Protein AF-A0AAW8FGF4-F1 (afdb_monomer_lite)

Sequence (87 aa):
MSEKQLDLLAAREEAEGVYDERERAAFALTEAVTVLTDQFVPDDVYATAAKQFNEGQLAHLIGLIVAINDWNRVMVSRRIPPGGHRQ

pLDDT: mean 91.02, std 10.56, range [50.28, 98.44]

Foldseek 3Di:
DDPVCVVCVVVVVVPPPSDDQQRVLLVLQLVQLLVVDPDHRDPVSLVSNCVNAPPVRSVVSSVVSVVVSVVVVVCVVVVQDPPRDDD

InterPro domains:
  IPR029032 AhpD-like [G3DSA:1.20.1290.10] (1-81)
  IPR029032 AhpD-like [SSF69118] (1-83)

Structure (mmCIF, N/CA/C/O backbone):
data_AF-A0AAW8FGF4-F1
#
_entry.id   AF-A0AAW8FGF4-F1
#
loop_
_atom_site.group_PDB
_atom_site.id
_atom_site.type_symbol
_atom_site.label_atom_id
_atom_site.label_alt_id
_atom_site.label_comp_id
_atom_site.label_asym_id
_atom_site.label_entity_id
_atom_site.label_seq_id
_atom_site.pdbx_PDB_ins_code
_atom_site.Cartn_x
_atom_site.Cartn_y
_atom_site.Cartn_z
_atom_site.occupancy
_atom_site.B_iso_or_equiv
_atom_site.auth_seq_id
_atom_site.auth_comp_id
_atom_site.auth_asym_id
_atom_site.auth_atom_id
_atom_site.pdbx_PDB_model_num
ATOM 1 N N . MET A 1 1 ? 6.052 12.108 6.327 1.00 76.31 1 MET A N 1
ATOM 2 C CA . MET A 1 1 ? 6.686 10.879 6.830 1.00 76.31 1 MET A CA 1
ATOM 3 C C . MET A 1 1 ? 7.908 11.269 7.642 1.00 76.31 1 MET A C 1
ATOM 5 O O . MET A 1 1 ? 8.750 11.992 7.121 1.00 76.31 1 MET A O 1
ATOM 9 N N . SER A 1 2 ? 7.963 10.875 8.911 1.00 91.75 2 SER A N 1
ATOM 10 C CA . SER A 1 2 ? 9.140 11.066 9.768 1.00 91.75 2 SER A CA 1
ATOM 11 C C . SER A 1 2 ? 10.185 9.966 9.542 1.00 91.75 2 SER A C 1
ATOM 13 O O . SER A 1 2 ? 9.874 8.928 8.961 1.00 91.75 2 SER A O 1
ATOM 15 N N . GLU A 1 3 ? 11.410 10.172 10.029 1.00 91.06 3 GLU A N 1
ATOM 16 C CA . GLU A 1 3 ? 12.476 9.155 10.014 1.00 91.06 3 GLU A CA 1
ATOM 17 C C . GLU A 1 3 ? 12.033 7.876 10.742 1.00 91.06 3 GLU A C 1
ATOM 19 O O . GLU A 1 3 ? 12.068 6.793 10.171 1.00 91.06 3 GLU A O 1
ATOM 24 N N . LYS A 1 4 ? 11.424 8.027 11.927 1.00 90.50 4 LYS A N 1
ATOM 25 C CA . LYS A 1 4 ? 10.819 6.918 12.679 1.00 90.50 4 LYS A CA 1
ATOM 26 C C . LYS A 1 4 ? 9.769 6.145 11.871 1.00 90.50 4 LYS A C 1
ATOM 28 O O . LYS A 1 4 ? 9.701 4.926 11.980 1.00 90.50 4 LYS A O 1
ATOM 33 N N . GLN A 1 5 ? 8.915 6.838 11.112 1.00 91.94 5 GLN A N 1
ATOM 34 C CA . GLN A 1 5 ? 7.946 6.162 10.246 1.00 91.94 5 GLN A CA 1
ATOM 35 C C . GLN A 1 5 ? 8.679 5.372 9.157 1.00 91.94 5 GLN A C 1
ATOM 37 O O . GLN A 1 5 ? 8.404 4.195 8.977 1.00 91.94 5 GLN A O 1
ATOM 42 N N . LEU A 1 6 ? 9.660 5.974 8.482 1.00 92.38 6 LEU A N 1
ATOM 43 C CA . LEU A 1 6 ? 10.415 5.283 7.436 1.00 92.38 6 LEU A CA 1
ATOM 44 C C . LEU A 1 6 ? 11.107 4.013 7.950 1.00 92.38 6 LEU A C 1
ATOM 46 O O . LEU A 1 6 ? 10.975 2.960 7.327 1.00 92.38 6 LEU A O 1
ATOM 50 N N . ASP A 1 7 ? 11.773 4.096 9.100 1.00 93.50 7 ASP A N 1
ATOM 51 C CA . ASP A 1 7 ? 12.494 2.969 9.702 1.00 93.50 7 ASP A CA 1
ATOM 52 C C . ASP A 1 7 ? 11.566 1.798 10.053 1.00 93.50 7 ASP A C 1
ATOM 54 O O . ASP A 1 7 ? 11.953 0.632 9.965 1.00 93.50 7 ASP A O 1
ATOM 58 N N . LEU A 1 8 ? 10.317 2.097 10.419 1.00 94.25 8 LEU A N 1
ATOM 59 C CA . LEU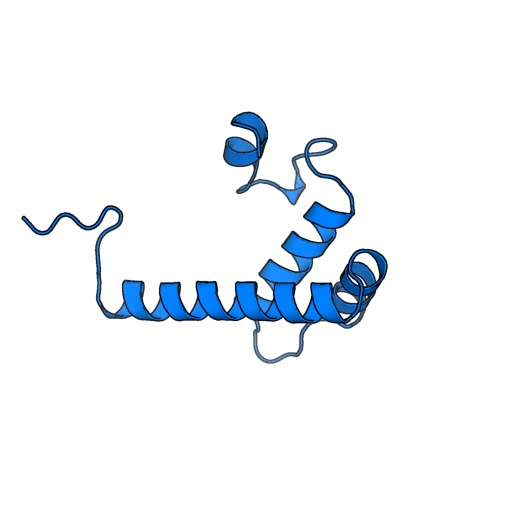 A 1 8 ? 9.323 1.105 10.829 1.00 94.25 8 LEU A CA 1
ATOM 60 C C . LEU A 1 8 ? 8.413 0.639 9.686 1.00 94.25 8 LEU A C 1
ATOM 62 O O . LEU A 1 8 ? 7.540 -0.196 9.905 1.00 94.25 8 LEU A O 1
ATOM 66 N N . LEU A 1 9 ? 8.588 1.141 8.461 1.00 92.88 9 LEU A N 1
ATOM 67 C CA . LEU A 1 9 ? 7.720 0.805 7.327 1.00 92.88 9 LEU A CA 1
ATOM 68 C C . LEU A 1 9 ? 7.754 -0.685 6.961 1.00 92.88 9 LEU A C 1
ATOM 70 O O . LEU A 1 9 ? 6.724 -1.261 6.606 1.00 92.88 9 LEU A O 1
ATOM 74 N N . ALA A 1 10 ? 8.924 -1.319 7.066 1.00 91.62 10 ALA A N 1
ATOM 75 C CA . ALA A 1 10 ? 9.077 -2.747 6.791 1.00 91.62 10 ALA A CA 1
ATOM 76 C C . ALA A 1 10 ? 8.349 -3.630 7.822 1.00 91.62 10 ALA A C 1
ATOM 78 O O . ALA A 1 10 ? 7.879 -4.706 7.469 1.00 91.62 10 ALA A O 1
ATOM 79 N N . ALA A 1 11 ? 8.207 -3.151 9.062 1.00 91.88 11 ALA A N 1
ATOM 80 C CA . ALA A 1 11 ? 7.520 -3.821 10.168 1.00 91.88 11 ALA A CA 1
ATOM 81 C C . ALA A 1 11 ? 6.196 -3.117 10.529 1.00 91.88 11 ALA A C 1
ATOM 83 O O . ALA A 1 11 ? 5.785 -3.075 11.686 1.00 91.88 11 ALA A O 1
ATOM 84 N N . ARG A 1 12 ? 5.525 -2.523 9.533 1.00 89.94 12 ARG A N 1
ATOM 85 C CA . ARG A 1 12 ? 4.336 -1.671 9.724 1.00 89.94 12 ARG A CA 1
ATOM 86 C C . ARG A 1 12 ? 3.178 -2.330 10.483 1.00 89.94 12 ARG A C 1
ATOM 88 O O . ARG A 1 12 ? 2.389 -1.611 11.087 1.00 89.94 12 ARG A O 1
ATOM 95 N N . GLU A 1 13 ? 3.058 -3.657 10.444 1.00 86.62 13 GLU A N 1
ATOM 96 C CA . GLU A 1 13 ? 2.015 -4.395 11.172 1.00 86.62 13 GLU A CA 1
ATOM 97 C C . GLU A 1 13 ? 2.251 -4.392 12.688 1.00 86.62 13 GLU A C 1
ATOM 99 O O . GLU A 1 13 ? 1.294 -4.364 13.454 1.00 86.62 13 GLU A O 1
ATOM 104 N N . GLU A 1 14 ? 3.517 -4.342 13.109 1.00 88.06 14 GLU A N 1
ATOM 105 C CA . GLU A 1 14 ? 3.953 -4.333 14.512 1.00 88.06 14 GLU A CA 1
ATOM 106 C C . GLU A 1 14 ? 4.180 -2.903 15.044 1.00 88.06 14 GLU A C 1
ATOM 108 O O . GLU A 1 14 ? 4.364 -2.685 16.242 1.00 88.06 14 GLU A O 1
ATOM 113 N N . ALA A 1 15 ? 4.155 -1.897 14.163 1.00 89.12 15 ALA A N 1
ATOM 114 C CA . ALA A 1 15 ? 4.390 -0.490 14.479 1.00 89.12 15 ALA A CA 1
ATOM 115 C C . ALA A 1 15 ? 3.133 0.206 15.048 1.00 89.12 15 ALA A C 1
ATOM 117 O O . ALA A 1 15 ? 2.649 1.208 14.508 1.00 89.12 15 ALA A O 1
ATOM 118 N N . GLU A 1 16 ? 2.587 -0.325 16.144 1.00 83.00 16 GLU A N 1
ATOM 119 C CA . GLU A 1 16 ? 1.388 0.216 16.795 1.00 83.00 16 GLU A CA 1
ATOM 120 C C . GLU A 1 16 ? 1.545 1.704 17.162 1.00 83.00 16 GLU A C 1
ATOM 122 O O . GLU A 1 16 ? 2.563 2.147 17.698 1.00 83.00 16 GLU A O 1
ATOM 127 N N . GLY A 1 17 ? 0.521 2.507 16.849 1.00 88.75 17 GLY A N 1
ATOM 128 C CA . GLY A 1 17 ? 0.496 3.947 17.134 1.00 88.75 17 GLY A CA 1
ATOM 129 C C . GLY A 1 17 ? 1.438 4.809 16.279 1.00 88.75 17 GLY A C 1
ATOM 130 O O . GLY A 1 17 ? 1.503 6.018 16.496 1.00 88.75 17 GLY A O 1
ATOM 131 N N . VAL A 1 18 ? 2.166 4.224 15.319 1.00 93.75 18 VAL A N 1
ATOM 132 C CA . VAL A 1 18 ? 3.049 4.958 14.385 1.00 93.75 18 VAL A CA 1
ATOM 133 C C . VAL A 1 18 ? 2.307 5.415 13.131 1.00 93.75 18 VAL A C 1
ATOM 135 O O . VAL A 1 18 ? 2.660 6.447 12.555 1.00 93.75 18 VAL A O 1
ATOM 138 N N . TYR A 1 19 ? 1.286 4.656 12.737 1.00 94.81 19 TYR A N 1
ATOM 139 C CA . TYR A 1 19 ? 0.476 4.902 11.552 1.00 94.81 19 TYR A CA 1
ATOM 140 C C . TYR A 1 19 ? -0.995 5.046 11.910 1.00 94.81 19 TYR A C 1
ATOM 142 O O . TYR A 1 19 ? -1.512 4.293 12.742 1.00 94.81 19 TYR A O 1
ATOM 150 N N . ASP A 1 20 ? -1.668 5.990 11.263 1.00 95.31 20 ASP A N 1
ATOM 151 C CA . ASP A 1 20 ? -3.106 6.174 11.427 1.00 95.31 20 ASP A CA 1
ATOM 152 C C . ASP A 1 20 ? -3.925 5.130 10.636 1.00 95.31 20 ASP A C 1
ATOM 154 O O . ASP A 1 20 ? -3.399 4.295 9.893 1.00 95.31 20 ASP A O 1
ATOM 158 N N . GLU A 1 21 ? -5.248 5.136 10.815 1.00 95.25 21 GLU A N 1
ATOM 159 C CA . GLU A 1 21 ? -6.138 4.185 10.136 1.00 95.25 21 GLU A CA 1
ATOM 160 C C . GLU A 1 21 ? -6.101 4.312 8.608 1.00 95.25 21 GLU A C 1
ATOM 162 O O . GLU A 1 21 ? -6.248 3.313 7.898 1.00 95.25 21 GLU A O 1
ATOM 167 N N . ARG A 1 22 ? -5.888 5.527 8.096 1.00 96.50 22 ARG A N 1
ATOM 168 C CA . ARG A 1 22 ? -5.842 5.816 6.664 1.00 96.50 22 ARG A CA 1
ATOM 169 C C . ARG A 1 22 ? -4.559 5.267 6.046 1.00 96.50 22 ARG A C 1
ATOM 171 O O . ARG A 1 22 ? -4.620 4.639 4.989 1.00 96.50 22 ARG A O 1
ATOM 178 N N . GLU A 1 23 ? -3.420 5.459 6.703 1.00 96.56 23 GLU A N 1
ATOM 179 C CA . GLU A 1 23 ? -2.122 4.902 6.319 1.00 96.56 23 GLU A CA 1
ATOM 180 C C . GLU A 1 23 ? -2.161 3.370 6.350 1.00 96.56 23 GLU A C 1
ATOM 182 O O . GLU A 1 23 ? -1.806 2.719 5.367 1.00 96.56 23 GLU A O 1
ATOM 187 N N . ARG A 1 24 ? -2.691 2.780 7.429 1.00 96.12 24 ARG A N 1
ATOM 188 C CA . ARG A 1 24 ? -2.829 1.320 7.556 1.00 96.12 24 ARG A CA 1
ATOM 189 C C . ARG A 1 24 ? -3.714 0.719 6.463 1.00 96.12 24 ARG A C 1
ATOM 191 O O . ARG A 1 24 ? -3.343 -0.298 5.877 1.00 96.12 24 ARG A O 1
ATOM 198 N N . ALA A 1 25 ? -4.839 1.358 6.139 1.00 97.12 25 ALA A N 1
ATOM 199 C CA . ALA A 1 25 ? -5.705 0.917 5.046 1.00 97.12 25 ALA A CA 1
ATOM 200 C C . ALA A 1 25 ? -5.005 1.005 3.678 1.00 97.12 25 ALA A C 1
ATOM 202 O O . ALA A 1 25 ? -5.146 0.102 2.851 1.00 97.12 25 ALA A O 1
ATOM 203 N N . ALA A 1 26 ? -4.207 2.053 3.445 1.00 97.50 26 ALA A N 1
ATOM 204 C CA . ALA A 1 26 ? -3.419 2.178 2.222 1.00 97.50 26 ALA A CA 1
ATOM 205 C C . ALA A 1 26 ? -2.348 1.088 2.102 1.00 97.50 26 ALA A C 1
ATOM 207 O O . ALA A 1 26 ? -2.145 0.547 1.014 1.00 97.50 26 ALA A O 1
ATOM 208 N N . PHE A 1 27 ? -1.686 0.733 3.204 1.00 96.44 27 PHE A N 1
ATOM 209 C CA . PHE A 1 27 ? -0.697 -0.339 3.215 1.00 96.44 27 PHE A CA 1
ATOM 210 C C . PHE A 1 27 ? -1.312 -1.711 2.940 1.00 96.44 27 PHE A C 1
ATOM 212 O O . PHE A 1 27 ? -0.788 -2.436 2.097 1.00 96.44 27 PHE A O 1
ATOM 219 N N . ALA A 1 28 ? -2.440 -2.035 3.578 1.00 95.50 28 ALA A N 1
ATOM 220 C CA . ALA A 1 28 ? -3.148 -3.292 3.338 1.00 95.50 28 ALA A CA 1
ATOM 221 C C . ALA A 1 28 ? -3.587 -3.422 1.870 1.00 95.50 28 ALA A C 1
ATOM 223 O O . ALA A 1 28 ? -3.386 -4.462 1.242 1.00 95.50 28 ALA A O 1
ATOM 224 N N . LEU A 1 29 ? -4.117 -2.340 1.285 1.00 96.81 29 LEU A N 1
ATOM 225 C CA . LEU A 1 29 ? -4.468 -2.323 -0.134 1.00 96.81 29 LEU A CA 1
ATOM 226 C C . LEU A 1 29 ? -3.230 -2.461 -1.031 1.00 96.81 29 LEU A C 1
ATOM 228 O O . LEU A 1 29 ? -3.263 -3.199 -2.014 1.00 96.81 29 LEU A O 1
ATOM 232 N N . THR A 1 30 ? -2.130 -1.783 -0.687 1.00 96.75 30 THR A N 1
ATOM 233 C CA . THR A 1 30 ? -0.856 -1.881 -1.417 1.00 96.75 30 THR A CA 1
ATOM 234 C C . THR A 1 30 ? -0.350 -3.317 -1.452 1.00 96.75 30 THR A C 1
ATOM 236 O O . THR A 1 30 ? 0.054 -3.797 -2.509 1.00 96.75 30 THR A O 1
ATOM 239 N N . GLU A 1 31 ? -0.394 -4.013 -0.322 1.00 94.06 31 GLU A N 1
ATOM 240 C CA . GLU A 1 31 ? 0.036 -5.402 -0.197 1.00 94.06 31 GLU A CA 1
ATOM 241 C C . GLU A 1 31 ? -0.844 -6.356 -1.005 1.00 94.06 31 GLU A C 1
ATOM 243 O O . GLU A 1 31 ? -0.323 -7.109 -1.831 1.00 94.06 31 GLU A O 1
ATOM 248 N N . ALA A 1 32 ? -2.169 -6.250 -0.860 1.00 94.19 32 ALA A N 1
ATOM 249 C CA . ALA A 1 32 ? -3.117 -7.078 -1.599 1.00 94.19 32 ALA A CA 1
ATOM 250 C C . ALA A 1 32 ? -2.963 -6.926 -3.125 1.00 94.19 32 ALA A C 1
ATOM 252 O O . ALA A 1 32 ? -2.953 -7.919 -3.852 1.00 94.19 32 ALA A O 1
ATOM 253 N N . VAL A 1 33 ? -2.786 -5.694 -3.615 1.00 94.44 33 VAL A N 1
ATOM 254 C CA . VAL A 1 33 ? -2.602 -5.407 -5.050 1.00 94.44 33 VAL A CA 1
ATOM 255 C C . VAL A 1 33 ? -1.206 -5.801 -5.554 1.00 94.44 33 VAL A C 1
ATOM 257 O O . VAL A 1 33 ? -1.054 -6.159 -6.719 1.00 94.44 33 VAL A O 1
ATOM 260 N N . THR A 1 34 ? -0.177 -5.734 -4.708 1.00 93.38 34 THR A N 1
ATOM 261 C CA . THR A 1 34 ? 1.205 -6.086 -5.085 1.00 93.38 34 THR A CA 1
ATOM 262 C C . THR A 1 34 ? 1.394 -7.594 -5.202 1.00 93.38 34 THR A C 1
ATOM 264 O O . THR A 1 34 ? 2.031 -8.061 -6.146 1.00 93.38 34 THR A O 1
ATOM 267 N N . VAL A 1 35 ? 0.855 -8.350 -4.242 1.00 89.06 35 VAL A N 1
ATOM 268 C CA . VAL A 1 35 ? 0.996 -9.809 -4.195 1.00 89.06 35 VAL A CA 1
ATOM 269 C C . VAL A 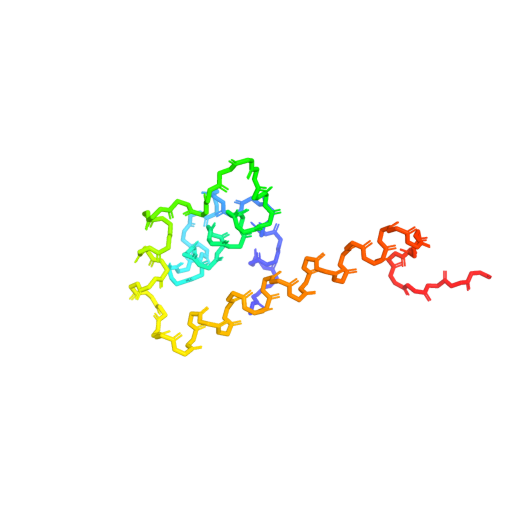1 35 ? 0.112 -10.476 -5.240 1.00 89.06 35 VAL A C 1
ATOM 271 O O . VAL A 1 35 ? 0.600 -11.396 -5.890 1.00 89.06 35 VAL A O 1
ATOM 274 N N . LEU A 1 36 ? -1.139 -10.003 -5.378 1.00 78.38 36 LEU A N 1
ATOM 275 C CA . LEU A 1 36 ? -2.168 -10.448 -6.328 1.00 78.38 36 LEU A CA 1
ATOM 276 C C . LEU A 1 36 ? -1.900 -11.868 -6.859 1.00 78.38 36 LEU A C 1
ATOM 278 O O . LEU A 1 36 ? -1.482 -12.059 -8.002 1.00 78.38 36 LEU A O 1
ATOM 282 N N . THR A 1 37 ? -2.042 -12.865 -5.979 1.00 68.50 37 THR A N 1
ATOM 283 C CA . THR A 1 37 ? -1.977 -14.285 -6.364 1.00 68.50 37 T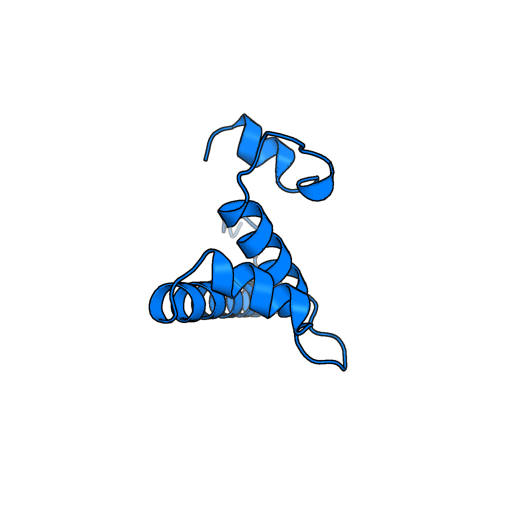HR A CA 1
ATOM 284 C C . THR A 1 37 ? -3.229 -14.644 -7.178 1.00 68.50 37 THR A C 1
ATOM 286 O O . THR A 1 37 ? -3.957 -13.738 -7.563 1.00 68.50 37 THR A O 1
ATOM 289 N N . ASP A 1 38 ? -3.502 -15.917 -7.497 1.00 58.75 38 ASP A N 1
ATOM 290 C CA . ASP A 1 38 ? -4.614 -16.375 -8.371 1.00 58.75 38 ASP A CA 1
ATOM 291 C C . ASP A 1 38 ? -6.056 -15.966 -7.930 1.00 58.75 38 ASP A C 1
ATOM 293 O O . ASP A 1 38 ? -7.038 -16.582 -8.344 1.00 58.75 38 ASP A O 1
ATOM 297 N N . GLN A 1 39 ? -6.214 -14.965 -7.060 1.00 76.12 39 GLN A N 1
ATOM 298 C CA . GLN A 1 39 ? -7.443 -14.414 -6.502 1.00 76.12 39 GLN A CA 1
ATOM 299 C C . GLN A 1 39 ? -7.503 -12.883 -6.658 1.00 76.12 39 GLN A C 1
ATOM 301 O O . GLN A 1 39 ? -6.523 -12.205 -6.960 1.00 76.12 39 GLN A O 1
ATOM 306 N N . PHE A 1 40 ? -8.688 -12.328 -6.423 1.00 87.00 40 PHE A N 1
ATOM 307 C CA . PHE A 1 40 ? -8.928 -10.886 -6.411 1.00 87.00 40 PHE A CA 1
ATOM 308 C C . PHE A 1 40 ? -8.408 -10.227 -5.123 1.00 87.00 40 PHE A C 1
ATOM 310 O O . PHE A 1 40 ? -8.134 -10.902 -4.129 1.00 87.00 40 PHE A O 1
ATOM 317 N N . VAL A 1 41 ? -8.320 -8.890 -5.123 1.00 92.38 41 VAL A N 1
ATOM 318 C CA . VAL A 1 41 ? -8.153 -8.116 -3.881 1.00 92.38 41 VAL A CA 1
ATOM 319 C C . VAL A 1 41 ? -9.324 -8.454 -2.948 1.00 92.38 41 VAL A C 1
ATOM 321 O O . VAL A 1 41 ? -10.465 -8.327 -3.392 1.00 92.38 41 VAL A O 1
ATOM 324 N N . PRO A 1 42 ? -9.079 -8.866 -1.690 1.00 93.81 42 PRO A N 1
ATOM 325 C CA . PRO A 1 42 ? -10.154 -9.194 -0.760 1.00 93.81 42 PRO A CA 1
ATOM 326 C C . PRO A 1 42 ? -11.134 -8.031 -0.552 1.00 93.81 42 PRO A C 1
ATOM 328 O O . PRO A 1 42 ? -10.726 -6.875 -0.387 1.00 93.81 42 PRO A O 1
ATOM 331 N N . ASP A 1 43 ? -12.433 -8.342 -0.537 1.00 94.00 43 ASP A N 1
ATOM 332 C CA . ASP A 1 43 ? -13.506 -7.344 -0.425 1.00 94.00 43 ASP A CA 1
ATOM 333 C C . ASP A 1 43 ? -13.406 -6.516 0.863 1.00 94.00 43 ASP A C 1
ATOM 335 O O . ASP A 1 43 ? -13.698 -5.320 0.865 1.00 94.00 43 ASP A O 1
ATOM 339 N N . ASP A 1 44 ? -12.974 -7.125 1.966 1.00 95.62 44 ASP A N 1
ATOM 340 C CA . ASP A 1 44 ? -12.801 -6.473 3.264 1.00 95.62 44 ASP A CA 1
ATOM 341 C C . ASP A 1 44 ? -11.638 -5.469 3.265 1.00 95.62 44 ASP A C 1
ATOM 343 O O . ASP A 1 44 ? -11.767 -4.377 3.833 1.00 95.62 44 ASP A O 1
ATOM 347 N N . VAL A 1 45 ? -10.538 -5.786 2.573 1.00 96.00 45 VAL A N 1
ATOM 348 C CA . VAL A 1 45 ? -9.409 -4.870 2.353 1.00 96.00 45 VAL A CA 1
ATOM 349 C C . VAL A 1 45 ? -9.861 -3.672 1.521 1.00 96.00 45 VAL A C 1
ATOM 351 O O . VAL A 1 45 ? -9.640 -2.524 1.920 1.00 96.00 45 VAL A O 1
ATOM 354 N N . TYR A 1 46 ? -10.557 -3.915 0.404 1.00 96.06 46 TYR A N 1
ATOM 355 C CA . TYR A 1 46 ? -11.081 -2.841 -0.441 1.00 96.06 46 TYR A CA 1
ATOM 356 C C . TYR A 1 46 ? -12.088 -1.968 0.318 1.00 96.06 46 TYR 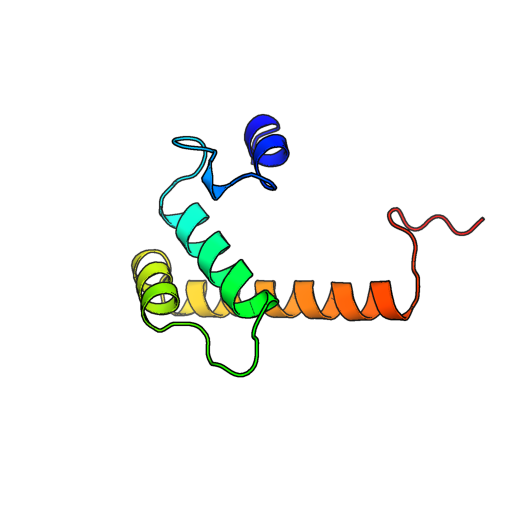A C 1
ATOM 358 O O . TYR A 1 46 ? -11.972 -0.742 0.322 1.00 96.06 46 TYR A O 1
ATOM 366 N N . ALA A 1 47 ? -13.047 -2.582 1.015 1.00 97.50 47 ALA A N 1
ATOM 367 C CA . ALA A 1 47 ? -14.056 -1.871 1.792 1.00 97.50 47 ALA A CA 1
ATOM 368 C C . ALA A 1 47 ? -13.435 -1.042 2.926 1.00 97.50 47 ALA A C 1
ATOM 370 O O . ALA A 1 47 ? -13.909 0.054 3.222 1.00 97.50 47 ALA A O 1
ATOM 371 N N . THR A 1 48 ? -12.365 -1.530 3.557 1.00 97.81 48 THR A N 1
ATOM 372 C CA . THR A 1 48 ? -11.635 -0.778 4.587 1.00 97.81 48 THR A CA 1
ATOM 373 C C . THR A 1 48 ? -10.935 0.442 3.995 1.00 97.81 48 THR A C 1
ATOM 375 O O . THR A 1 48 ? -11.043 1.533 4.557 1.00 97.81 48 THR A O 1
ATOM 378 N N . ALA A 1 49 ? -10.301 0.310 2.828 1.00 97.81 49 ALA A N 1
ATOM 379 C CA . ALA A 1 49 ? -9.739 1.454 2.113 1.00 97.81 49 ALA A CA 1
ATOM 380 C C . ALA A 1 49 ? -10.831 2.452 1.682 1.00 97.81 49 ALA A C 1
ATOM 382 O O . ALA A 1 49 ? -10.689 3.653 1.904 1.00 97.81 49 ALA A O 1
ATOM 383 N N . ALA A 1 50 ? -11.968 1.980 1.171 1.00 97.88 50 ALA A N 1
ATOM 384 C CA . ALA A 1 50 ? -13.088 2.831 0.762 1.00 97.88 50 ALA A CA 1
ATOM 385 C C . ALA A 1 50 ? -13.726 3.634 1.916 1.00 97.88 50 ALA A C 1
ATOM 387 O O . ALA A 1 50 ? -14.355 4.662 1.674 1.00 97.88 50 ALA A O 1
ATOM 388 N N . LYS A 1 51 ? -13.546 3.218 3.178 1.00 98.12 51 LYS A N 1
ATOM 389 C CA . LYS A 1 51 ? -13.950 4.019 4.352 1.00 98.12 51 LYS A CA 1
ATOM 390 C C . LYS A 1 51 ? -13.027 5.216 4.602 1.00 98.12 51 LYS A C 1
ATOM 392 O O . LYS A 1 51 ? -13.467 6.210 5.167 1.00 98.12 51 LYS A O 1
ATOM 397 N N . GLN A 1 52 ? -11.760 5.114 4.205 1.00 98.31 52 GLN A N 1
ATOM 398 C CA . GLN A 1 52 ? -10.719 6.111 4.482 1.00 98.31 52 GLN A CA 1
ATOM 399 C C . GLN A 1 52 ? -10.459 7.039 3.284 1.00 98.31 52 GLN A C 1
ATOM 401 O O . GLN A 1 52 ? -10.032 8.185 3.450 1.00 98.31 52 GLN A O 1
ATOM 406 N N . PHE A 1 53 ? -10.727 6.565 2.067 1.00 97.94 53 PHE A N 1
ATOM 407 C CA . PHE A 1 53 ? -10.508 7.283 0.816 1.00 97.94 53 PHE A CA 1
ATOM 408 C C . PHE A 1 53 ? -11.835 7.464 0.081 1.00 97.94 53 PHE A C 1
ATOM 410 O O . PHE A 1 53 ? -12.568 6.501 -0.124 1.00 97.94 53 PHE A O 1
ATOM 417 N N . ASN A 1 54 ? -12.131 8.689 -0.363 1.00 97.50 54 ASN A N 1
ATOM 418 C CA . ASN A 1 54 ? -13.242 8.879 -1.299 1.00 97.50 54 ASN A CA 1
ATOM 419 C C . ASN A 1 54 ? -12.932 8.203 -2.647 1.00 97.50 54 ASN A C 1
ATOM 421 O O . ASN A 1 54 ? -11.783 7.860 -2.919 1.00 97.50 54 ASN A O 1
ATOM 425 N N . GLU A 1 55 ? -13.938 8.052 -3.508 1.00 96.94 55 GLU A N 1
ATOM 426 C CA . GLU A 1 55 ? -13.814 7.326 -4.779 1.00 96.94 55 GLU A CA 1
ATOM 427 C C . GLU A 1 55 ? -12.619 7.788 -5.634 1.00 96.94 55 GLU A C 1
ATOM 429 O O . GLU A 1 55 ? -11.797 6.972 -6.050 1.00 96.94 55 GLU A O 1
ATOM 434 N N . GLY A 1 56 ? -12.457 9.102 -5.825 1.00 98.38 56 GLY A N 1
ATOM 435 C CA . GLY A 1 56 ? -11.339 9.652 -6.597 1.00 98.38 56 GLY A CA 1
ATOM 436 C C . GLY A 1 56 ? -9.979 9.413 -5.934 1.00 98.38 56 GLY A C 1
ATOM 437 O O . GLY A 1 56 ? -9.004 9.081 -6.604 1.00 98.38 56 GLY A O 1
ATOM 438 N N . GLN A 1 57 ? -9.900 9.534 -4.609 1.00 98.31 57 GLN A N 1
ATOM 439 C CA . GLN A 1 57 ? -8.678 9.247 -3.857 1.00 98.31 57 GLN A CA 1
ATOM 440 C C . GLN A 1 57 ? -8.318 7.757 -3.885 1.00 98.31 57 GLN A C 1
ATOM 442 O O . GLN A 1 57 ? -7.138 7.428 -3.970 1.00 98.31 57 GLN A O 1
ATOM 447 N N . LEU A 1 58 ? -9.311 6.868 -3.832 1.00 98.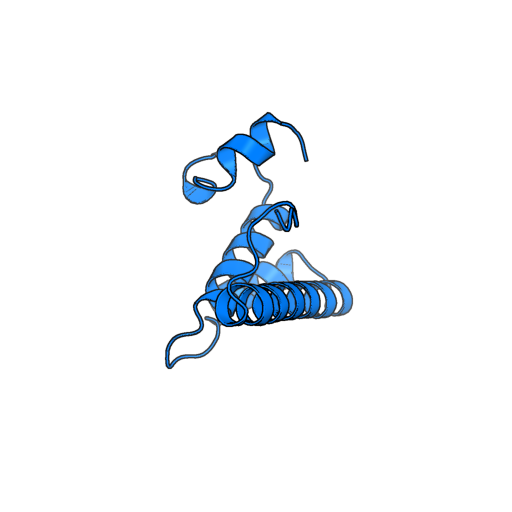31 58 LEU A N 1
ATOM 448 C CA . LEU A 1 58 ? -9.113 5.424 -3.897 1.00 98.31 58 LEU A CA 1
ATOM 449 C C . LEU A 1 58 ? -8.632 5.002 -5.289 1.00 98.31 58 LEU A C 1
ATOM 451 O O . LEU A 1 58 ? -7.669 4.246 -5.399 1.00 98.31 58 LEU A O 1
ATOM 455 N N . ALA A 1 59 ? -9.231 5.555 -6.347 1.00 98.12 59 ALA A N 1
ATOM 456 C CA . ALA A 1 59 ? -8.770 5.350 -7.718 1.00 98.12 59 ALA A CA 1
ATOM 457 C C . ALA A 1 59 ? -7.321 5.829 -7.909 1.00 98.12 59 ALA A C 1
ATOM 459 O O . ALA A 1 59 ? -6.500 5.111 -8.482 1.00 98.12 59 ALA A O 1
ATOM 460 N N . HIS A 1 60 ? -6.973 7.005 -7.375 1.00 98.44 60 HIS A N 1
ATOM 461 C CA . HIS A 1 60 ? -5.594 7.494 -7.393 1.00 98.44 60 HIS A CA 1
ATOM 462 C C . HIS A 1 60 ? -4.638 6.589 -6.610 1.00 98.44 60 HIS A C 1
ATOM 464 O O . HIS A 1 60 ? -3.546 6.307 -7.098 1.00 98.44 60 HIS A O 1
ATOM 470 N N . LEU A 1 61 ? -5.034 6.111 -5.426 1.00 98.31 61 LEU A N 1
ATOM 471 C CA . LEU A 1 61 ? -4.221 5.199 -4.622 1.00 98.31 61 LEU A CA 1
ATOM 472 C C . LEU A 1 61 ? -3.920 3.905 -5.390 1.00 98.31 61 LEU A C 1
ATOM 474 O O . LEU A 1 61 ? -2.759 3.518 -5.495 1.00 98.31 61 LEU A O 1
ATOM 478 N N . ILE A 1 62 ? -4.937 3.284 -5.990 1.00 97.69 62 ILE A N 1
ATOM 479 C CA . ILE A 1 62 ? -4.767 2.089 -6.829 1.00 97.69 62 ILE A CA 1
ATOM 480 C C . ILE A 1 62 ? -3.838 2.389 -8.012 1.00 97.69 62 ILE A C 1
ATOM 482 O O . ILE A 1 62 ? -2.913 1.621 -8.271 1.00 97.69 62 ILE A O 1
ATOM 486 N N . GLY A 1 63 ? -4.024 3.527 -8.688 1.00 98.19 63 GLY A N 1
ATOM 487 C CA . GLY A 1 63 ? -3.157 3.953 -9.788 1.00 98.19 63 GLY A CA 1
ATOM 488 C C . GLY A 1 63 ? -1.687 4.095 -9.380 1.00 98.19 63 GLY A C 1
ATOM 489 O O . GLY A 1 63 ? -0.803 3.645 -10.107 1.00 98.19 63 GLY A O 1
ATOM 490 N N . LEU A 1 64 ? -1.413 4.657 -8.197 1.00 98.38 64 LEU A N 1
ATOM 491 C CA . LEU A 1 64 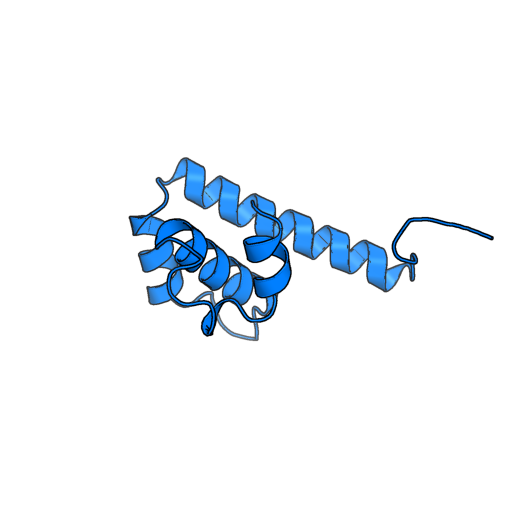? -0.055 4.762 -7.653 1.00 98.38 64 LEU A CA 1
ATOM 492 C C . LEU A 1 64 ? 0.548 3.388 -7.342 1.00 98.38 64 LEU A C 1
ATOM 494 O O . LEU A 1 64 ? 1.711 3.152 -7.668 1.00 98.38 64 LEU A O 1
ATOM 498 N N . ILE A 1 65 ? -0.238 2.481 -6.751 1.00 97.75 65 ILE A N 1
ATOM 499 C CA . ILE A 1 65 ? 0.206 1.116 -6.445 1.00 97.75 65 ILE A CA 1
ATOM 500 C C . ILE A 1 65 ? 0.567 0.367 -7.734 1.00 97.75 65 ILE A C 1
ATOM 502 O O . ILE A 1 65 ? 1.612 -0.282 -7.797 1.00 97.75 65 ILE A O 1
ATOM 506 N N . VAL A 1 66 ? -0.260 0.480 -8.775 1.00 96.94 66 VAL A N 1
ATOM 507 C CA . VAL A 1 66 ? 0.020 -0.120 -10.088 1.00 96.94 66 VAL A CA 1
ATOM 508 C C . VAL A 1 66 ? 1.294 0.477 -10.687 1.00 96.94 66 VAL A C 1
ATOM 510 O O . VAL A 1 66 ? 2.200 -0.267 -11.058 1.00 96.94 66 VAL A O 1
ATOM 513 N N . ALA A 1 67 ? 1.422 1.807 -10.693 1.00 98.19 67 ALA A N 1
ATOM 514 C CA . ALA A 1 67 ? 2.577 2.489 -11.269 1.00 98.19 67 ALA A CA 1
ATOM 515 C C . ALA A 1 67 ? 3.911 2.068 -10.623 1.00 98.19 67 ALA A C 1
ATOM 517 O O . ALA A 1 67 ? 4.882 1.807 -11.338 1.00 98.19 67 ALA A O 1
ATOM 518 N N . ILE A 1 68 ? 3.980 1.968 -9.286 1.00 96.88 68 ILE A N 1
ATOM 519 C CA . ILE A 1 68 ? 5.219 1.548 -8.610 1.00 96.88 68 ILE A CA 1
ATOM 520 C C . ILE A 1 68 ? 5.532 0.068 -8.853 1.00 96.88 68 ILE A C 1
ATOM 522 O O . ILE A 1 68 ? 6.692 -0.292 -9.056 1.00 96.88 68 ILE A O 1
ATOM 526 N N . ASN A 1 69 ? 4.508 -0.786 -8.898 1.00 95.38 69 ASN A N 1
ATOM 527 C CA . ASN A 1 69 ? 4.670 -2.201 -9.217 1.00 95.38 69 ASN A CA 1
ATOM 528 C C . ASN A 1 69 ? 5.216 -2.405 -10.638 1.00 95.38 69 ASN A C 1
ATOM 530 O O . ASN A 1 69 ? 6.140 -3.197 -10.842 1.00 95.38 69 ASN A O 1
ATOM 534 N N . ASP A 1 70 ? 4.702 -1.654 -11.609 1.00 96.06 70 ASP A N 1
ATOM 535 C CA . ASP A 1 70 ? 5.175 -1.700 -12.991 1.00 96.06 70 ASP A CA 1
ATOM 536 C C . ASP A 1 70 ? 6.620 -1.218 -13.106 1.00 96.06 70 ASP A C 1
ATOM 538 O O . ASP A 1 70 ? 7.460 -1.892 -13.711 1.00 96.06 70 ASP A O 1
ATOM 542 N N . TRP A 1 71 ? 6.954 -0.099 -12.460 1.00 95.69 71 TRP A N 1
ATOM 543 C CA . TRP A 1 71 ? 8.323 0.410 -12.450 1.00 95.69 71 TRP A CA 1
ATOM 544 C C . TRP A 1 71 ? 9.313 -0.581 -11.826 1.00 95.69 71 TRP A C 1
ATOM 546 O O . TRP A 1 71 ? 10.382 -0.828 -12.394 1.00 95.69 71 TRP A O 1
ATOM 556 N N . ASN A 1 72 ? 8.937 -1.214 -10.711 1.00 94.06 72 ASN A N 1
ATOM 557 C CA . ASN A 1 72 ? 9.743 -2.248 -10.062 1.00 94.06 72 ASN A CA 1
ATOM 558 C C . ASN A 1 72 ? 10.016 -3.426 -11.012 1.00 94.06 72 ASN A C 1
ATOM 560 O O . ASN A 1 72 ? 11.159 -3.873 -11.126 1.00 94.06 72 ASN A O 1
ATOM 564 N N . ARG A 1 73 ? 9.007 -3.892 -11.762 1.00 93.88 73 ARG A N 1
ATOM 565 C CA . ARG A 1 73 ? 9.165 -4.977 -12.750 1.00 93.88 73 ARG A CA 1
ATOM 566 C C . ARG A 1 73 ? 10.100 -4.590 -13.896 1.00 93.88 73 ARG A C 1
ATOM 568 O O . ARG A 1 73 ? 10.945 -5.398 -14.299 1.00 93.88 73 ARG A O 1
ATOM 575 N N . VAL A 1 74 ? 10.013 -3.356 -14.399 1.00 95.44 74 VAL A N 1
ATOM 576 C CA . VAL A 1 74 ? 10.939 -2.856 -15.431 1.00 95.44 74 VAL A CA 1
ATOM 577 C C . VAL A 1 74 ? 12.371 -2.812 -14.900 1.00 95.44 74 VAL A C 1
ATOM 579 O O . VAL A 1 74 ? 13.286 -3.317 -15.548 1.00 95.44 74 VAL A O 1
ATOM 582 N N . MET A 1 75 ? 12.587 -2.259 -13.708 1.00 94.44 75 MET A N 1
ATOM 583 C CA . MET A 1 75 ? 13.932 -2.100 -13.147 1.00 94.44 75 MET A CA 1
ATOM 584 C C . MET A 1 75 ? 14.602 -3.439 -12.836 1.00 94.44 75 MET A C 1
ATOM 586 O O . MET A 1 75 ? 15.758 -3.655 -13.216 1.00 94.44 75 MET A O 1
ATOM 590 N N . VAL A 1 76 ? 13.862 -4.360 -12.214 1.00 93.38 76 VAL A N 1
ATOM 591 C CA . VAL A 1 76 ? 14.351 -5.703 -11.878 1.00 93.38 76 VAL A CA 1
ATOM 592 C C . VAL A 1 76 ? 14.652 -6.511 -13.141 1.00 93.38 76 VAL A C 1
ATOM 594 O O . VAL A 1 76 ? 15.733 -7.092 -13.243 1.00 93.38 76 VAL A O 1
ATOM 597 N N . SER A 1 77 ? 13.764 -6.504 -14.144 1.00 95.31 77 SER A N 1
ATOM 598 C CA . SER A 1 77 ? 14.004 -7.228 -15.408 1.00 95.31 77 SER A CA 1
ATOM 599 C C . SER A 1 77 ? 15.218 -6.693 -16.174 1.00 95.31 77 SER A C 1
ATOM 601 O O . SER A 1 77 ? 15.955 -7.460 -16.794 1.00 95.31 77 SER A O 1
ATOM 603 N N . ARG A 1 78 ? 15.481 -5.384 -16.080 1.00 95.19 78 ARG A N 1
ATOM 604 C CA . ARG A 1 78 ? 16.657 -4.723 -16.662 1.00 95.19 78 ARG A CA 1
ATOM 605 C C . ARG A 1 78 ? 17.918 -4.818 -15.797 1.00 95.19 78 ARG A C 1
ATOM 607 O O . ARG A 1 78 ? 18.965 -4.364 -16.254 1.00 95.19 78 ARG A O 1
ATOM 614 N N . ARG A 1 79 ? 17.837 -5.398 -14.590 1.00 91.38 79 ARG A N 1
ATOM 615 C CA . ARG A 1 79 ? 18.931 -5.488 -13.603 1.00 91.38 79 ARG A CA 1
ATOM 616 C C . ARG A 1 79 ? 19.583 -4.133 -13.306 1.00 91.38 79 ARG A C 1
ATOM 618 O O . ARG A 1 79 ? 20.801 -4.037 -13.175 1.00 91.38 79 ARG A O 1
ATOM 625 N N . ILE A 1 80 ? 18.776 -3.076 -13.245 1.00 91.19 80 ILE A N 1
ATOM 626 C CA . ILE A 1 80 ? 19.272 -1.730 -12.951 1.00 91.19 80 ILE A CA 1
ATOM 627 C C . ILE A 1 80 ? 19.569 -1.643 -11.444 1.00 91.19 80 ILE A C 1
ATOM 629 O O . ILE A 1 80 ? 18.672 -1.919 -10.645 1.00 91.19 80 ILE A O 1
ATOM 633 N N . PRO A 1 81 ? 20.803 -1.289 -11.033 1.00 86.62 81 PRO A N 1
ATOM 634 C CA . PRO A 1 81 ? 21.141 -1.184 -9.621 1.00 86.62 81 PRO A CA 1
ATOM 635 C C . PRO A 1 81 ? 20.440 0.019 -8.963 1.00 86.62 81 PRO A C 1
ATOM 637 O O . PRO A 1 81 ? 20.257 1.059 -9.611 1.00 86.62 81 PRO A O 1
ATOM 640 N N . PRO A 1 82 ? 20.097 -0.079 -7.665 1.00 78.50 82 PRO A N 1
ATOM 641 C CA . PRO A 1 82 ? 19.611 1.058 -6.890 1.00 78.50 82 PRO A CA 1
ATOM 642 C C . PRO A 1 82 ? 20.611 2.221 -6.942 1.00 78.50 82 PRO A C 1
ATOM 644 O O . PRO A 1 82 ? 21.821 2.008 -6.913 1.00 78.50 82 PRO A O 1
ATOM 647 N N . GLY A 1 83 ? 20.119 3.457 -7.036 1.00 75.75 83 GLY A N 1
ATOM 648 C CA . GLY A 1 83 ? 20.973 4.651 -7.089 1.00 75.75 83 GLY A CA 1
ATOM 649 C C . GLY A 1 83 ? 21.578 4.966 -8.462 1.00 75.75 83 GLY A C 1
ATOM 650 O O . GLY A 1 83 ? 22.211 6.004 -8.610 1.00 75.75 83 GLY A O 1
ATOM 651 N N . GLY A 1 84 ? 21.349 4.138 -9.490 1.00 62.50 84 GLY A N 1
ATOM 652 C CA . GLY A 1 84 ? 21.620 4.524 -10.878 1.00 62.50 84 GLY A CA 1
ATOM 653 C C . GLY A 1 84 ? 23.083 4.855 -11.189 1.00 62.50 84 GLY A C 1
ATOM 654 O O . GLY A 1 84 ? 23.345 5.678 -12.064 1.00 62.50 84 GLY A O 1
ATOM 655 N N . HIS A 1 85 ? 24.047 4.226 -10.516 1.00 53.78 85 HIS A N 1
ATOM 656 C CA . HIS A 1 85 ? 25.451 4.357 -10.894 1.00 53.78 85 HIS A CA 1
ATOM 657 C C . HIS A 1 85 ? 25.849 3.226 -11.843 1.00 53.78 85 HIS A C 1
ATOM 659 O O . HIS A 1 85 ? 25.990 2.065 -11.459 1.00 53.78 85 HIS A O 1
ATOM 665 N N . ARG A 1 86 ? 26.005 3.597 -13.116 1.00 52.56 86 ARG A N 1
ATOM 666 C CA . ARG A 1 86 ? 26.806 2.862 -14.094 1.00 52.56 86 ARG A CA 1
ATOM 667 C C . ARG A 1 86 ? 28.273 3.135 -13.728 1.00 52.56 86 ARG A C 1
ATOM 669 O O . ARG A 1 86 ? 28.645 4.306 -13.685 1.00 52.56 86 ARG A O 1
ATOM 676 N N . GLN A 1 87 ? 29.044 2.095 -13.400 1.00 50.28 87 GLN A N 1
ATOM 677 C CA . GLN A 1 87 ? 30.509 2.193 -13.452 1.00 50.28 87 GLN A CA 1
ATOM 678 C C . GLN A 1 87 ? 30.951 2.362 -14.905 1.00 50.28 87 GLN A C 1
ATOM 680 O O . GLN A 1 87 ? 30.281 1.764 -15.782 1.00 50.28 87 GLN A O 1
#

Secondary structure (DSSP, 8-state):
--HHHHHHGGGTTT-TTTS-HHHHHHHHHHHHHHH--SSPPPHHHHHHHHHHS-HHHHHHHHHHHHHHHHHHHHHHHTTPPTT----

Radius of gyration: 15.1 Å; chains: 1; bounding box: 45×27×34 Å

Organism: NCBI:txid58343